Protein AF-A0A1W6MKA1-F1 (afdb_monomer_lite)

pLDDT: mean 82.85, std 9.64, range [44.09, 96.19]

Structure (mmCIF, N/CA/C/O backbone):
data_AF-A0A1W6MKA1-F1
#
_entry.id   AF-A0A1W6MKA1-F1
#
loop_
_atom_site.group_PDB
_atom_site.id
_atom_site.type_symbol
_atom_site.label_atom_id
_atom_site.label_alt_id
_atom_site.label_comp_id
_atom_site.label_asym_id
_atom_site.label_entity_id
_atom_site.label_seq_id
_atom_site.pdbx_PDB_ins_code
_atom_site.Cartn_x
_atom_site.Cartn_y
_atom_site.Cartn_z
_atom_site.occupancy
_atom_site.B_iso_or_equiv
_atom_site.auth_seq_id
_atom_site.auth_comp_id
_atom_site.auth_asym_id
_atom_site.auth_atom_id
_atom_site.pdbx_PDB_model_num
ATOM 1 N N . MET A 1 1 ? -14.990 1.113 -2.014 1.00 67.38 1 MET A N 1
ATOM 2 C CA . MET A 1 1 ? -15.169 1.303 -3.472 1.00 67.38 1 MET A CA 1
ATOM 3 C C . MET A 1 1 ? -13.985 1.997 -4.127 1.00 67.38 1 MET A C 1
ATOM 5 O O . MET A 1 1 ? -13.507 1.455 -5.107 1.00 67.38 1 MET A O 1
ATOM 9 N N . ALA A 1 2 ? -13.463 3.107 -3.582 1.00 72.88 2 ALA A N 1
ATOM 10 C CA . ALA A 1 2 ? -12.315 3.818 -4.167 1.00 72.88 2 ALA A CA 1
ATOM 11 C C . ALA A 1 2 ? -11.115 2.908 -4.504 1.00 72.88 2 ALA A C 1
ATOM 13 O O . ALA A 1 2 ? -10.649 2.939 -5.633 1.00 72.88 2 ALA A O 1
ATOM 14 N N . VAL A 1 3 ? -10.693 2.033 -3.577 1.00 74.88 3 VAL A N 1
ATOM 15 C CA . VAL A 1 3 ? -9.590 1.073 -3.801 1.00 74.88 3 VAL A CA 1
ATOM 16 C C . VAL A 1 3 ? -9.830 0.197 -5.040 1.00 74.88 3 VAL A C 1
ATOM 18 O O . VAL A 1 3 ? -8.970 0.105 -5.901 1.00 74.88 3 VAL A O 1
ATOM 21 N N . VAL A 1 4 ? -11.021 -0.395 -5.172 1.00 73.69 4 VAL A N 1
ATOM 22 C CA . VAL A 1 4 ? -11.364 -1.284 -6.300 1.00 73.69 4 VAL A CA 1
ATOM 23 C C . VAL A 1 4 ? -11.383 -0.524 -7.628 1.00 73.69 4 VAL A C 1
ATOM 25 O O . VAL A 1 4 ? -10.914 -1.040 -8.636 1.00 73.69 4 VAL A O 1
ATOM 28 N N . ILE A 1 5 ? -11.891 0.712 -7.628 1.00 78.62 5 ILE A N 1
ATOM 29 C CA . ILE A 1 5 ? -11.918 1.563 -8.826 1.00 78.62 5 ILE A CA 1
ATOM 30 C C . ILE A 1 5 ? -10.494 1.917 -9.260 1.00 78.62 5 ILE A C 1
ATOM 32 O O . ILE A 1 5 ? -10.175 1.789 -10.437 1.00 78.62 5 ILE A O 1
ATOM 36 N N . ILE A 1 6 ? -9.636 2.315 -8.316 1.00 80.06 6 ILE A N 1
ATOM 37 C CA . ILE A 1 6 ? -8.226 2.627 -8.584 1.00 80.06 6 ILE A CA 1
ATOM 38 C C . ILE A 1 6 ? -7.524 1.418 -9.207 1.00 80.06 6 ILE A C 1
ATOM 40 O O . ILE A 1 6 ? -6.838 1.581 -10.209 1.00 80.06 6 ILE A O 1
ATOM 44 N N . ASN A 1 7 ? -7.760 0.219 -8.669 1.00 75.25 7 ASN A N 1
ATOM 45 C CA . ASN A 1 7 ? -7.171 -1.020 -9.179 1.00 75.25 7 ASN A CA 1
ATOM 46 C C . ASN A 1 7 ? -7.649 -1.357 -10.604 1.00 75.25 7 ASN A C 1
ATOM 48 O O . ASN A 1 7 ? -6.852 -1.712 -11.467 1.00 75.25 7 ASN A O 1
ATOM 52 N N . CYS A 1 8 ? -8.948 -1.201 -10.875 1.00 77.25 8 CYS A N 1
ATOM 53 C CA . CYS A 1 8 ? -9.515 -1.430 -12.206 1.00 77.25 8 CYS A CA 1
ATOM 54 C C . CYS A 1 8 ? -8.925 -0.458 -13.241 1.00 77.25 8 CYS A C 1
ATOM 56 O O . CYS A 1 8 ? -8.530 -0.860 -14.337 1.00 77.25 8 CYS A O 1
ATOM 58 N N . ILE A 1 9 ? -8.803 0.821 -12.872 1.00 80.19 9 ILE A N 1
ATOM 59 C CA . ILE A 1 9 ? -8.181 1.839 -13.723 1.00 80.19 9 ILE A CA 1
ATOM 60 C C . ILE A 1 9 ? -6.708 1.502 -13.964 1.00 80.19 9 ILE A C 1
ATOM 62 O O . ILE A 1 9 ? -6.265 1.556 -15.108 1.00 80.19 9 ILE A O 1
ATOM 66 N N . SER A 1 10 ? -5.951 1.127 -12.929 1.00 76.75 10 SER A N 1
ATOM 67 C CA . SER A 1 10 ? -4.530 0.807 -13.085 1.00 76.75 10 SER A CA 1
ATOM 68 C C . SER A 1 10 ? -4.288 -0.420 -13.955 1.00 76.75 10 SER A C 1
ATOM 70 O O . SER A 1 10 ? -3.376 -0.393 -14.771 1.00 76.75 10 SER A O 1
ATOM 72 N N . GLU A 1 11 ? -5.104 -1.470 -13.830 1.00 73.44 11 GLU A N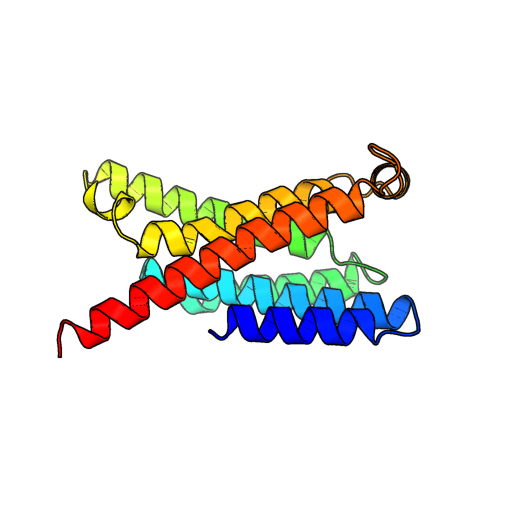 1
ATOM 73 C CA . GLU A 1 11 ? -4.986 -2.657 -14.687 1.00 73.44 11 GLU A CA 1
ATOM 74 C C . GLU A 1 11 ? -5.341 -2.333 -16.140 1.00 73.44 11 GLU A C 1
ATOM 76 O O . GLU A 1 11 ? -4.618 -2.726 -17.054 1.00 73.44 11 GLU A O 1
ATOM 81 N N . THR A 1 12 ? -6.400 -1.547 -16.356 1.00 78.69 12 THR A N 1
ATOM 82 C CA . THR A 1 12 ? -6.803 -1.122 -17.704 1.00 78.69 12 THR A CA 1
ATOM 83 C C . THR A 1 12 ? -5.717 -0.268 -18.361 1.00 78.69 12 THR A C 1
ATOM 85 O O . THR A 1 12 ? -5.369 -0.491 -19.517 1.00 78.69 12 THR A O 1
ATOM 88 N N . LEU A 1 13 ? -5.140 0.689 -17.627 1.00 77.06 13 LEU A N 1
ATOM 89 C CA . LEU A 1 13 ? -4.045 1.525 -18.124 1.00 77.06 13 LEU A CA 1
ATOM 90 C C . LEU A 1 13 ? -2.762 0.716 -18.349 1.00 77.06 13 LEU A C 1
ATOM 92 O O . LEU A 1 13 ? -2.090 0.924 -19.355 1.00 77.06 13 LEU A O 1
ATOM 96 N N . GLY A 1 14 ? -2.456 -0.234 -17.462 1.00 74.25 14 GLY A N 1
ATOM 97 C CA . GLY A 1 14 ? -1.324 -1.146 -17.616 1.00 74.25 14 GLY A CA 1
ATOM 98 C C . GLY A 1 14 ? -1.424 -1.980 -18.893 1.00 74.25 14 GLY A C 1
ATOM 99 O O . GLY A 1 14 ? -0.455 -2.063 -19.637 1.00 74.25 14 GLY A O 1
ATOM 100 N N . TYR A 1 15 ? -2.608 -2.514 -19.207 1.00 74.88 15 TYR A N 1
ATOM 101 C CA . TYR A 1 15 ? -2.835 -3.272 -20.442 1.00 74.88 15 TYR A CA 1
ATOM 102 C C . TYR A 1 15 ? -2.737 -2.409 -21.710 1.00 74.88 15 TYR A C 1
ATOM 104 O O . TYR A 1 15 ? -2.277 -2.872 -22.749 1.00 74.88 15 TYR A O 1
ATOM 112 N N . LEU A 1 16 ? -3.162 -1.144 -21.633 1.00 77.62 16 LEU A N 1
ATOM 113 C CA . LEU A 1 16 ? -3.108 -0.196 -22.753 1.00 77.62 16 LEU A CA 1
ATOM 114 C C . LEU A 1 16 ? -1.722 0.440 -22.955 1.00 77.62 16 LEU A C 1
ATOM 116 O O . LEU A 1 16 ? -1.533 1.204 -23.903 1.00 77.62 16 LEU A O 1
ATOM 120 N N . SER A 1 17 ? -0.761 0.156 -22.075 1.00 76.00 17 SER A N 1
ATOM 121 C CA . SER A 1 17 ? 0.597 0.692 -22.154 1.00 76.00 17 SER A CA 1
ATOM 122 C C . SER A 1 17 ? 1.364 0.006 -23.283 1.00 76.00 17 SER A C 1
ATOM 124 O O . SER A 1 17 ? 1.596 -1.197 -23.241 1.00 76.00 17 SER A O 1
ATOM 126 N N . ILE A 1 18 ? 1.757 0.774 -24.301 1.00 69.75 18 ILE A N 1
ATOM 127 C CA . ILE A 1 18 ? 2.445 0.250 -25.494 1.00 69.75 18 ILE A CA 1
ATOM 128 C C . ILE A 1 18 ? 3.958 0.109 -25.251 1.00 69.75 18 ILE A C 1
ATOM 130 O O . ILE A 1 18 ? 4.604 -0.715 -25.892 1.00 69.75 18 ILE A O 1
ATOM 134 N N . ASP A 1 19 ? 4.517 0.887 -24.317 1.00 80.38 19 ASP A N 1
ATOM 135 C CA . ASP A 1 19 ? 5.958 0.942 -24.049 1.00 80.38 19 ASP A CA 1
ATOM 136 C C . ASP A 1 19 ? 6.287 0.698 -22.567 1.00 80.38 19 ASP A C 1
ATOM 138 O O . ASP A 1 19 ? 5.520 1.084 -21.673 1.00 80.38 19 ASP A O 1
ATOM 142 N N . SER A 1 20 ? 7.444 0.093 -22.290 1.00 73.75 20 SER A N 1
ATOM 143 C CA . SER A 1 20 ? 7.862 -0.313 -20.942 1.00 73.75 20 SER A CA 1
ATOM 144 C C . SER A 1 20 ? 8.012 0.868 -19.983 1.00 73.75 20 SER A C 1
ATOM 146 O O . SER A 1 20 ? 7.662 0.761 -18.808 1.00 73.75 20 SER A O 1
ATOM 148 N N . ASP A 1 21 ? 8.455 2.022 -20.479 1.00 77.31 21 ASP A N 1
ATOM 149 C CA . ASP A 1 21 ? 8.608 3.222 -19.649 1.00 77.31 21 ASP A CA 1
ATOM 150 C C . ASP A 1 21 ? 7.256 3.780 -19.205 1.00 77.31 21 ASP A C 1
ATOM 152 O O . ASP A 1 21 ? 7.068 4.141 -18.039 1.00 77.31 21 ASP A O 1
ATOM 156 N N . SER A 1 22 ? 6.279 3.783 -20.116 1.00 79.88 22 SER A N 1
ATOM 157 C CA . SER A 1 22 ? 4.911 4.187 -19.791 1.00 79.88 22 SER A CA 1
ATOM 158 C C . SER A 1 22 ? 4.302 3.256 -18.740 1.00 79.88 22 SER A C 1
ATOM 160 O O . SER A 1 22 ? 3.746 3.728 -17.747 1.00 79.88 22 SER A O 1
ATOM 162 N N . MET A 1 23 ? 4.530 1.946 -18.878 1.00 79.06 23 MET A N 1
ATOM 163 C CA . MET A 1 23 ? 4.093 0.925 -17.927 1.00 79.06 23 MET A CA 1
ATOM 164 C C . MET A 1 23 ? 4.642 1.199 -16.515 1.00 79.06 23 MET A C 1
ATOM 166 O O . MET A 1 23 ? 3.872 1.229 -15.551 1.00 79.06 23 MET A O 1
ATOM 170 N N . PHE A 1 24 ? 5.944 1.474 -16.368 1.00 83.00 24 PHE A N 1
ATOM 171 C CA . PHE A 1 24 ? 6.540 1.766 -15.057 1.00 83.00 24 PHE A CA 1
ATOM 172 C C . PHE A 1 24 ? 5.962 3.019 -14.397 1.00 83.00 24 PHE A C 1
ATOM 174 O O . PHE A 1 24 ? 5.751 3.028 -13.182 1.00 83.00 24 PHE A O 1
ATOM 181 N N . ILE A 1 25 ? 5.666 4.067 -15.170 1.00 84.62 25 ILE A N 1
ATOM 182 C CA . ILE A 1 25 ? 5.034 5.283 -14.643 1.00 84.62 25 ILE A CA 1
ATOM 183 C C . ILE A 1 25 ? 3.654 4.958 -14.060 1.00 84.62 25 ILE A C 1
ATOM 185 O O . ILE A 1 25 ? 3.358 5.372 -12.935 1.00 84.62 25 ILE A O 1
ATOM 189 N N . TYR A 1 26 ? 2.832 4.183 -14.775 1.00 83.88 26 TYR A N 1
ATOM 190 C CA . TYR A 1 26 ? 1.499 3.808 -14.298 1.00 83.88 26 TYR A CA 1
ATOM 191 C C . TYR A 1 26 ? 1.551 2.951 -13.034 1.00 83.88 26 TYR A C 1
ATOM 193 O O . TYR A 1 26 ? 0.816 3.235 -12.088 1.00 83.88 26 TYR A O 1
ATOM 201 N N . TYR A 1 27 ? 2.440 1.955 -12.970 1.00 83.19 27 TYR A N 1
ATOM 202 C CA . TYR A 1 27 ? 2.587 1.126 -11.768 1.00 83.19 27 TYR A CA 1
ATOM 203 C C . TYR A 1 27 ? 3.087 1.917 -10.563 1.00 83.19 27 TYR A C 1
ATOM 205 O O . TYR A 1 27 ? 2.578 1.733 -9.459 1.00 83.19 27 TYR A O 1
ATOM 213 N N . ASN A 1 28 ? 4.040 2.827 -10.757 1.00 89.19 28 ASN A N 1
ATOM 214 C CA . ASN A 1 28 ? 4.537 3.674 -9.677 1.00 89.19 28 ASN A CA 1
ATOM 215 C C . ASN A 1 28 ? 3.444 4.614 -9.149 1.00 89.19 28 ASN A C 1
ATOM 217 O O . ASN A 1 28 ? 3.251 4.716 -7.936 1.00 89.19 28 ASN A O 1
ATOM 221 N N . LEU A 1 29 ? 2.669 5.240 -10.044 1.00 88.44 29 LEU A N 1
ATOM 222 C CA . LEU A 1 29 ? 1.534 6.079 -9.655 1.00 88.44 29 LEU A CA 1
ATOM 223 C C . LEU A 1 29 ? 0.449 5.261 -8.943 1.00 88.44 29 LEU A C 1
ATOM 225 O O . LEU A 1 29 ? -0.095 5.698 -7.927 1.00 88.44 29 LEU A O 1
ATOM 229 N N . TYR A 1 30 ? 0.161 4.062 -9.449 1.00 87.38 30 TYR A N 1
ATOM 230 C CA . TYR A 1 30 ? -0.743 3.119 -8.808 1.00 87.38 30 TYR A CA 1
ATOM 231 C C . TYR A 1 30 ? -0.278 2.783 -7.390 1.00 87.38 30 TYR A C 1
ATOM 233 O O . TYR A 1 30 ? -1.060 2.938 -6.454 1.00 87.38 30 TYR A O 1
ATOM 241 N N . PHE A 1 31 ? 0.987 2.393 -7.203 1.00 87.38 31 PHE A N 1
ATOM 242 C CA . PHE A 1 31 ? 1.522 2.086 -5.879 1.00 87.38 31 PHE A CA 1
ATOM 243 C C . PHE A 1 31 ? 1.455 3.284 -4.947 1.00 87.38 31 PHE A C 1
ATOM 245 O O . PHE A 1 31 ? 0.994 3.121 -3.820 1.00 87.38 31 PHE A O 1
ATOM 252 N N . LEU A 1 32 ? 1.812 4.481 -5.414 1.00 92.62 32 LEU A N 1
ATOM 253 C CA . LEU A 1 32 ? 1.694 5.699 -4.620 1.00 92.62 32 LEU A CA 1
ATOM 254 C C . LEU A 1 32 ? 0.266 5.888 -4.103 1.00 92.62 32 LEU A C 1
ATOM 256 O O . LEU A 1 32 ? 0.054 6.033 -2.897 1.00 92.62 32 LEU A O 1
ATOM 260 N N . ILE A 1 33 ? -0.720 5.874 -5.002 1.00 90.75 33 ILE A N 1
ATOM 261 C CA . ILE A 1 33 ? -2.120 6.120 -4.649 1.00 90.75 33 ILE A CA 1
ATOM 262 C C . ILE A 1 33 ? -2.645 4.998 -3.748 1.00 90.75 33 ILE A C 1
ATOM 264 O O . ILE A 1 33 ? -3.232 5.270 -2.698 1.00 90.75 33 ILE A O 1
ATOM 268 N N . HIS A 1 34 ? -2.420 3.744 -4.137 1.00 89.31 34 HIS A N 1
ATOM 269 C CA . HIS A 1 34 ? -2.924 2.567 -3.440 1.00 89.31 34 HIS A CA 1
ATOM 270 C C . HIS A 1 34 ? -2.351 2.467 -2.019 1.00 89.31 34 HIS A C 1
ATOM 272 O O . HIS A 1 34 ? -3.108 2.321 -1.058 1.00 89.31 34 HIS A O 1
ATOM 278 N N . GLN A 1 35 ? -1.034 2.624 -1.859 1.00 91.44 35 GLN A N 1
ATOM 279 C CA . GLN A 1 35 ? -0.366 2.550 -0.557 1.00 91.44 35 GLN A CA 1
ATOM 280 C C . GLN A 1 35 ? -0.737 3.726 0.351 1.00 91.44 35 GLN A C 1
ATOM 282 O O . GLN A 1 35 ? -1.043 3.529 1.529 1.00 91.44 35 GLN A O 1
ATOM 287 N N . THR A 1 36 ? -0.794 4.946 -0.195 1.00 93.25 36 THR A N 1
ATOM 288 C CA . THR A 1 36 ? -1.211 6.135 0.570 1.00 93.25 36 THR A CA 1
ATOM 289 C C . THR A 1 36 ? -2.639 5.977 1.086 1.00 93.25 36 THR A C 1
ATOM 291 O O . THR A 1 36 ? -2.920 6.272 2.250 1.00 93.25 36 THR A O 1
ATOM 294 N N . LEU A 1 37 ? -3.541 5.473 0.239 1.00 91.69 37 LEU A N 1
ATOM 295 C CA . LEU A 1 37 ? -4.933 5.239 0.603 1.00 91.69 37 LEU A CA 1
ATOM 296 C C . LEU A 1 37 ? -5.049 4.200 1.722 1.00 91.69 37 LEU A C 1
ATOM 298 O O . LEU A 1 37 ? -5.803 4.412 2.670 1.00 91.69 37 LEU A O 1
ATOM 302 N N . TRP A 1 38 ? -4.285 3.110 1.657 1.00 92.25 38 TRP A N 1
ATOM 303 C CA . TRP A 1 38 ? -4.301 2.098 2.709 1.00 92.25 38 TRP A CA 1
ATOM 304 C C . TRP A 1 38 ? -3.729 2.593 4.027 1.00 92.25 38 TRP A C 1
ATOM 306 O O . TRP A 1 38 ? -4.362 2.378 5.061 1.00 92.25 38 TRP A O 1
ATOM 316 N N . LEU A 1 39 ? -2.600 3.302 4.010 1.00 92.62 39 LEU A N 1
ATOM 317 C CA . LEU A 1 39 ? -2.052 3.929 5.215 1.00 92.62 39 LEU A CA 1
ATOM 318 C C . LEU A 1 39 ? -3.065 4.886 5.851 1.00 92.62 39 LEU A C 1
ATOM 320 O O . LEU A 1 39 ? -3.276 4.852 7.064 1.00 92.62 39 LEU A O 1
ATOM 324 N N . TYR A 1 40 ? -3.747 5.690 5.036 1.00 91.50 40 TYR A N 1
ATOM 325 C CA . TYR A 1 40 ? -4.803 6.578 5.511 1.00 91.50 40 TYR A CA 1
ATOM 326 C C . TYR A 1 40 ? -5.977 5.806 6.133 1.00 91.50 40 TYR A C 1
ATOM 328 O O . TYR A 1 40 ? -6.394 6.128 7.246 1.00 91.50 40 TYR A O 1
ATOM 336 N N . ILE A 1 41 ? -6.480 4.767 5.456 1.00 89.69 41 ILE A N 1
ATOM 337 C CA . ILE A 1 41 ? -7.575 3.914 5.947 1.00 89.69 41 ILE A CA 1
ATOM 338 C C . ILE A 1 41 ? -7.204 3.254 7.279 1.00 89.69 41 ILE A C 1
ATOM 340 O O . ILE A 1 41 ? -8.013 3.264 8.206 1.00 89.69 41 ILE A O 1
ATOM 344 N N . ALA A 1 42 ? -5.995 2.697 7.391 1.00 90.31 42 ALA A N 1
ATOM 345 C CA . ALA A 1 42 ? -5.534 2.049 8.615 1.00 90.31 42 ALA A CA 1
ATOM 346 C C . ALA A 1 42 ? -5.534 3.037 9.783 1.00 90.31 42 ALA A C 1
ATOM 348 O O . ALA A 1 42 ? -6.118 2.772 10.832 1.00 90.31 42 ALA A O 1
ATOM 349 N N . VAL A 1 43 ? -4.950 4.219 9.584 1.00 90.38 43 VAL A N 1
ATOM 350 C CA . VAL A 1 43 ? -4.892 5.235 10.635 1.00 90.38 43 VAL A CA 1
ATOM 351 C C . VAL A 1 43 ? -6.282 5.753 11.029 1.00 90.38 43 VAL A C 1
ATOM 353 O O . VAL A 1 43 ? -6.540 5.969 12.218 1.00 90.38 43 VAL A O 1
ATOM 356 N N . ASP A 1 44 ? -7.177 5.939 10.058 1.00 87.56 44 ASP A N 1
ATOM 357 C CA . ASP A 1 44 ? -8.547 6.402 10.294 1.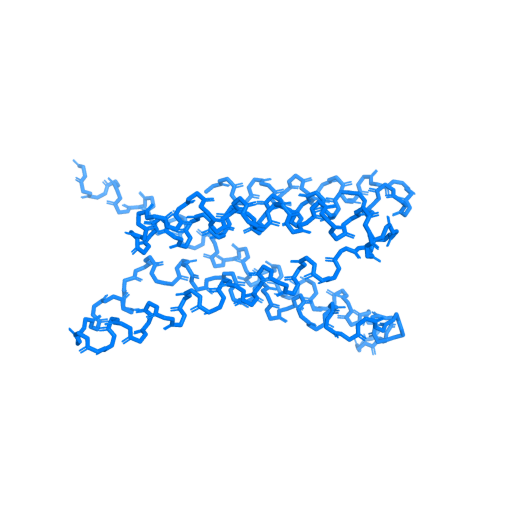00 87.56 44 ASP A CA 1
ATOM 358 C 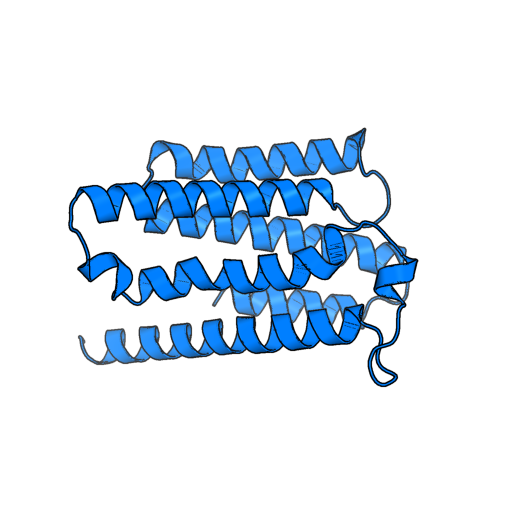C . ASP A 1 44 ? -9.356 5.382 11.109 1.00 87.56 44 ASP A C 1
ATOM 360 O O . ASP A 1 44 ? -9.931 5.729 12.143 1.00 87.56 44 ASP A O 1
ATOM 364 N N . ILE A 1 45 ? -9.307 4.101 10.725 1.00 85.94 45 ILE A N 1
ATOM 365 C CA . ILE A 1 45 ? -10.005 3.017 11.435 1.00 85.94 45 ILE A CA 1
ATOM 366 C C . ILE A 1 45 ? -9.453 2.840 12.854 1.00 85.94 45 ILE A C 1
ATOM 368 O O . ILE A 1 45 ? -10.216 2.616 13.797 1.00 85.94 45 ILE A O 1
ATOM 372 N N . PHE A 1 46 ? -8.145 3.010 13.040 1.00 86.44 46 PHE A N 1
ATOM 373 C CA . PHE A 1 46 ? -7.507 2.928 14.354 1.00 86.44 46 PHE A CA 1
ATOM 374 C C . PHE A 1 46 ? -7.627 4.204 15.189 1.00 86.44 46 PHE A C 1
ATOM 376 O O . PHE A 1 46 ? -7.193 4.225 16.341 1.00 86.44 46 PHE A O 1
ATOM 383 N N . LYS A 1 47 ? -8.259 5.254 14.648 1.00 86.56 47 LYS A N 1
ATOM 384 C CA . LYS A 1 47 ? -8.497 6.538 15.319 1.00 86.56 47 LYS A CA 1
ATOM 385 C C . LYS A 1 47 ? -7.211 7.209 15.834 1.00 86.56 47 LYS A C 1
ATOM 387 O O . LYS A 1 47 ? -7.258 7.951 16.820 1.00 86.56 47 LYS A O 1
ATOM 392 N N . LEU A 1 48 ? -6.065 7.011 15.171 1.00 83.94 48 LEU A N 1
ATOM 393 C CA . LEU A 1 48 ? -4.796 7.647 15.563 1.00 83.94 48 LEU A CA 1
ATOM 394 C C . LEU A 1 48 ? -4.763 9.100 15.051 1.00 83.94 48 LEU A C 1
ATOM 396 O O . LEU A 1 48 ? -4.174 9.401 14.013 1.00 83.94 48 LEU A O 1
ATOM 400 N N . LYS A 1 49 ? -5.429 10.011 15.778 1.00 79.75 49 LYS A N 1
ATOM 401 C CA . LYS A 1 49 ? -5.692 11.402 15.349 1.00 79.75 49 LYS A CA 1
ATOM 402 C C . LYS A 1 49 ? -4.469 12.137 14.794 1.00 79.75 49 LYS A C 1
ATOM 404 O O . LYS A 1 49 ? -4.562 12.722 13.721 1.00 79.75 49 LYS A O 1
ATOM 409 N N . TYR A 1 50 ? -3.341 12.103 15.505 1.00 81.88 50 TYR A N 1
ATOM 410 C CA . TYR A 1 50 ? -2.127 12.807 15.080 1.00 81.88 50 TYR A CA 1
ATOM 411 C C . TYR A 1 50 ? -1.493 12.148 13.852 1.00 81.88 50 TYR A C 1
ATOM 413 O O . TYR A 1 50 ? -1.070 12.828 12.927 1.00 81.88 50 TYR A O 1
ATOM 421 N N . CYS A 1 51 ? -1.509 10.822 13.772 1.00 88.81 51 CYS A N 1
ATOM 422 C CA . CYS A 1 51 ? -0.866 10.076 12.696 1.00 88.81 51 CYS A CA 1
ATOM 423 C C . CYS A 1 51 ? -1.614 10.144 11.354 1.00 88.81 51 CYS A C 1
ATOM 425 O O . CYS A 1 51 ? -1.039 9.776 10.331 1.00 88.81 51 CYS A O 1
ATOM 427 N N . ARG A 1 52 ? -2.875 10.607 11.340 1.00 87.94 52 ARG A N 1
ATOM 428 C CA . ARG A 1 52 ? -3.765 10.559 10.163 1.00 87.94 52 ARG A CA 1
ATOM 429 C C . ARG A 1 52 ? -3.220 11.297 8.954 1.00 87.94 52 ARG A C 1
ATOM 431 O O . ARG A 1 52 ? -3.424 10.852 7.831 1.00 87.94 52 ARG A O 1
ATOM 438 N N . VAL A 1 53 ? -2.542 12.412 9.194 1.00 88.94 53 VAL A N 1
ATOM 439 C CA . VAL A 1 53 ? -1.911 13.200 8.134 1.00 88.94 53 VAL A CA 1
ATOM 440 C C . VAL A 1 53 ? -0.428 12.866 8.044 1.00 88.94 53 VAL A C 1
ATOM 442 O O . VAL A 1 53 ? 0.073 12.664 6.945 1.00 88.94 53 VAL A O 1
ATOM 445 N N . PHE A 1 54 ? 0.266 12.738 9.181 1.00 92.94 54 PHE A N 1
ATOM 446 C CA . PHE A 1 54 ? 1.719 12.557 9.187 1.00 92.94 54 PHE A CA 1
ATOM 447 C C . PHE A 1 54 ? 2.186 11.247 8.549 1.00 92.94 54 PHE A C 1
ATOM 449 O O . PHE A 1 54 ? 3.170 11.279 7.821 1.00 92.94 54 PHE A O 1
ATOM 456 N N . ILE A 1 55 ? 1.505 10.115 8.773 1.00 93.38 55 ILE A N 1
ATOM 457 C CA . ILE A 1 55 ? 1.944 8.834 8.196 1.00 93.38 55 ILE A CA 1
ATOM 458 C C . ILE A 1 55 ? 1.765 8.828 6.667 1.00 93.38 55 ILE A C 1
ATOM 460 O O . ILE A 1 55 ? 2.757 8.605 5.972 1.00 93.38 55 ILE A O 1
ATOM 464 N N . PRO A 1 56 ? 0.572 9.128 6.106 1.00 93.50 56 PRO A N 1
ATOM 465 C CA . PRO A 1 56 ? 0.416 9.180 4.654 1.00 93.50 56 PRO A CA 1
ATOM 466 C C . PRO A 1 56 ? 1.282 10.266 4.004 1.00 93.50 56 PRO A C 1
ATOM 468 O O . PRO A 1 56 ? 1.918 10.004 2.989 1.00 93.50 56 PRO A O 1
ATOM 471 N N . ALA A 1 57 ? 1.369 11.463 4.596 1.00 93.56 57 ALA A N 1
ATOM 472 C CA . ALA A 1 57 ? 2.199 12.539 4.050 1.00 93.56 57 ALA A CA 1
ATOM 473 C C . ALA A 1 57 ? 3.697 12.201 4.102 1.00 93.56 57 ALA A C 1
ATOM 475 O O . ALA A 1 57 ? 4.418 12.479 3.148 1.00 93.56 57 ALA A O 1
ATOM 476 N N . GLY A 1 58 ? 4.158 11.565 5.183 1.00 95.12 58 GLY A N 1
ATOM 477 C CA . GLY A 1 58 ? 5.531 11.084 5.314 1.00 95.12 58 GLY A CA 1
ATOM 478 C C . GLY A 1 58 ? 5.873 10.032 4.262 1.00 95.12 58 GLY A C 1
ATOM 479 O O . GLY A 1 58 ? 6.946 10.096 3.668 1.00 95.12 58 GLY A O 1
ATOM 480 N N . TYR A 1 59 ? 4.941 9.123 3.962 1.00 95.44 59 TYR A N 1
ATOM 481 C CA . TYR A 1 59 ? 5.109 8.168 2.868 1.00 95.44 59 TYR A CA 1
ATOM 482 C C . TYR A 1 59 ? 5.198 8.859 1.502 1.00 95.44 59 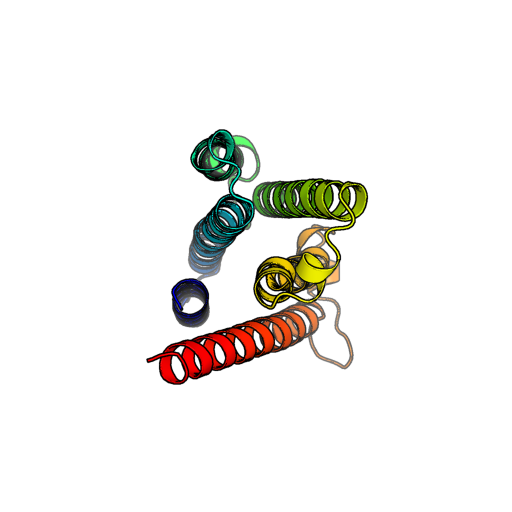TYR A C 1
ATOM 484 O O . TYR A 1 59 ? 6.113 8.565 0.739 1.00 95.44 59 TYR A O 1
ATOM 492 N N . VAL A 1 60 ? 4.307 9.809 1.201 1.00 96.19 60 VAL A N 1
ATOM 493 C CA . VAL A 1 60 ? 4.356 10.563 -0.066 1.00 96.19 60 VAL A CA 1
ATOM 494 C C . VAL A 1 60 ? 5.675 11.336 -0.195 1.00 96.19 60 VAL A C 1
ATOM 496 O O . VAL A 1 60 ? 6.285 11.335 -1.261 1.00 96.19 60 VAL A O 1
ATOM 499 N N . ALA A 1 61 ? 6.154 11.954 0.887 1.00 96.12 61 ALA A N 1
ATOM 500 C CA . ALA A 1 61 ? 7.449 12.631 0.900 1.00 96.12 61 ALA A CA 1
ATOM 501 C C . ALA A 1 61 ? 8.606 11.652 0.646 1.00 96.12 61 ALA A C 1
ATOM 503 O O . ALA A 1 61 ? 9.470 11.933 -0.183 1.00 96.12 61 ALA A O 1
ATOM 504 N N . PHE A 1 62 ? 8.598 10.490 1.307 1.00 96.12 62 PHE A N 1
ATOM 505 C CA . PHE A 1 62 ? 9.583 9.435 1.070 1.00 96.12 62 PHE A CA 1
ATOM 506 C C . PHE A 1 62 ? 9.553 8.948 -0.380 1.00 96.12 62 PHE A C 1
ATOM 508 O O . PHE A 1 62 ? 10.604 8.836 -0.992 1.00 96.12 62 PHE A O 1
ATOM 515 N N . TYR A 1 63 ? 8.367 8.740 -0.954 1.00 95.44 63 TYR A N 1
ATOM 516 C CA . TYR A 1 63 ? 8.203 8.338 -2.350 1.00 95.44 63 TYR A CA 1
ATOM 517 C C . TYR A 1 63 ? 8.824 9.348 -3.323 1.00 95.44 63 TYR A C 1
ATOM 519 O O . TYR A 1 63 ? 9.506 8.968 -4.271 1.00 95.44 63 TYR A O 1
ATOM 527 N N . ILE A 1 64 ? 8.610 10.648 -3.091 1.00 95.38 64 ILE A N 1
ATOM 528 C CA . ILE A 1 64 ? 9.196 11.703 -3.928 1.00 95.38 64 ILE A CA 1
ATOM 529 C C . ILE A 1 64 ? 10.725 11.681 -3.816 1.00 95.38 64 ILE A C 1
ATOM 531 O O . ILE A 1 64 ? 11.413 11.767 -4.829 1.00 95.38 64 ILE A O 1
ATOM 535 N N . ILE A 1 65 ? 11.256 11.535 -2.599 1.00 95.69 65 ILE A N 1
ATOM 536 C CA . ILE A 1 65 ? 12.700 11.423 -2.350 1.00 95.69 65 ILE A CA 1
ATOM 537 C C . ILE A 1 65 ? 13.278 10.196 -3.063 1.00 95.69 65 ILE A C 1
ATOM 539 O O . ILE A 1 65 ? 14.279 10.316 -3.764 1.00 95.69 65 ILE A O 1
ATOM 543 N N . ASP A 1 66 ? 12.631 9.042 -2.923 1.00 94.62 66 ASP A N 1
ATOM 544 C CA . ASP A 1 66 ? 13.034 7.775 -3.533 1.00 94.62 66 ASP A CA 1
ATOM 545 C C . ASP A 1 66 ? 13.081 7.898 -5.061 1.00 94.62 66 ASP A C 1
ATOM 547 O O . ASP A 1 66 ? 14.113 7.625 -5.672 1.00 94.62 66 ASP A O 1
ATOM 551 N N . LYS A 1 67 ? 12.024 8.449 -5.673 1.00 92.75 67 LYS A N 1
ATOM 552 C CA . LYS A 1 67 ? 11.948 8.653 -7.127 1.00 92.75 67 LYS A CA 1
ATOM 553 C C . LYS A 1 67 ? 12.973 9.649 -7.667 1.00 92.75 67 LYS A C 1
ATOM 555 O O . LYS A 1 67 ? 13.395 9.513 -8.811 1.00 92.75 67 LYS A O 1
ATOM 560 N N . LEU A 1 68 ? 13.343 10.668 -6.894 1.00 93.56 68 LEU A N 1
ATOM 561 C CA . LEU A 1 68 ? 14.285 11.693 -7.351 1.00 93.56 68 LEU A CA 1
ATOM 562 C C . LEU A 1 68 ? 15.750 11.327 -7.094 1.00 93.56 68 LEU A C 1
ATOM 564 O O . LEU A 1 68 ? 16.608 11.779 -7.848 1.00 93.56 68 LEU A O 1
ATOM 568 N N . LEU A 1 69 ? 16.047 10.561 -6.038 1.00 93.69 69 LEU A N 1
ATOM 569 C CA . LEU A 1 69 ? 17.419 10.390 -5.543 1.00 93.69 69 LEU A CA 1
ATOM 570 C C . LEU A 1 69 ? 17.922 8.943 -5.505 1.00 93.69 69 LEU A C 1
ATOM 572 O O . LEU A 1 69 ? 19.136 8.752 -5.526 1.00 93.69 69 LEU A O 1
ATOM 576 N N . ILE A 1 70 ? 17.044 7.940 -5.405 1.00 91.69 70 ILE A N 1
ATOM 577 C CA . ILE A 1 70 ? 17.449 6.548 -5.143 1.00 91.69 70 ILE A CA 1
ATOM 578 C C . ILE A 1 70 ? 17.074 5.640 -6.319 1.00 91.69 70 ILE A C 1
ATOM 580 O O . ILE A 1 70 ? 17.943 5.008 -6.914 1.00 91.69 70 ILE A O 1
ATOM 584 N N . GLU A 1 71 ? 15.790 5.584 -6.666 1.00 88.44 71 GLU A N 1
ATOM 585 C CA . GLU A 1 71 ? 15.226 4.732 -7.715 1.00 88.44 71 GLU A CA 1
ATOM 586 C C . GLU A 1 71 ? 14.644 5.602 -8.837 1.00 88.44 71 GLU A C 1
ATOM 588 O O . GLU A 1 71 ? 13.434 5.708 -9.053 1.00 88.44 71 GLU A O 1
ATOM 593 N N . THR A 1 72 ? 15.545 6.274 -9.558 1.00 86.06 72 THR A N 1
ATOM 594 C CA . THR A 1 72 ? 15.190 7.231 -10.616 1.00 86.06 72 THR A CA 1
ATOM 595 C C . THR A 1 72 ? 14.500 6.572 -11.807 1.00 86.06 72 THR A C 1
ATOM 597 O O . THR A 1 72 ? 13.582 7.157 -12.389 1.00 86.06 72 THR A O 1
ATOM 600 N N . GLU A 1 73 ? 14.860 5.332 -12.133 1.00 82.00 73 GLU A N 1
ATOM 601 C CA . GLU A 1 73 ? 14.344 4.577 -13.277 1.00 82.00 73 GLU A CA 1
ATOM 602 C C . GLU A 1 73 ? 13.670 3.272 -12.837 1.00 82.00 73 GLU A C 1
ATOM 604 O O . GLU A 1 73 ? 14.058 2.648 -11.850 1.00 82.00 73 GLU A O 1
ATOM 609 N N . GLY A 1 74 ? 12.643 2.853 -13.581 1.00 84.62 74 GLY A N 1
ATOM 610 C CA . GLY A 1 74 ? 11.887 1.637 -13.284 1.00 84.62 74 GLY A CA 1
ATOM 611 C C . GLY A 1 74 ? 10.935 1.761 -12.089 1.00 84.62 74 GLY A C 1
ATOM 612 O O . GLY A 1 74 ? 10.388 2.832 -11.806 1.00 84.62 74 GLY A O 1
ATOM 613 N N . LEU A 1 75 ? 10.678 0.625 -11.436 1.00 84.06 75 LEU A N 1
ATOM 614 C CA . LEU A 1 75 ? 9.751 0.495 -10.307 1.00 84.06 75 LEU A CA 1
ATOM 615 C C . LEU A 1 75 ? 10.398 0.946 -8.991 1.00 84.06 75 LEU A C 1
ATOM 617 O O . LEU A 1 75 ? 11.577 0.699 -8.764 1.00 84.06 75 LEU A O 1
ATOM 621 N N . LEU A 1 76 ? 9.599 1.555 -8.116 1.00 89.75 76 LEU A N 1
ATOM 622 C CA . LEU A 1 76 ? 10.029 2.060 -6.808 1.00 89.75 76 LEU A CA 1
ATOM 623 C C . LEU A 1 76 ? 9.889 0.988 -5.714 1.00 89.75 76 LEU A C 1
ATOM 625 O O . LEU A 1 76 ? 8.907 0.945 -4.961 1.00 89.75 76 LEU A O 1
ATOM 629 N N . TYR A 1 77 ? 10.867 0.084 -5.654 1.00 88.00 77 TYR A N 1
ATOM 630 C CA . TYR A 1 77 ? 10.926 -1.024 -4.704 1.00 88.00 77 TYR A CA 1
ATOM 631 C C . TYR A 1 77 ? 11.032 -0.536 -3.253 1.00 88.00 77 TYR A C 1
ATOM 633 O O . TYR A 1 77 ? 10.328 -1.058 -2.385 1.00 88.00 77 TYR A O 1
ATOM 641 N N . PHE A 1 78 ? 11.872 0.460 -2.959 1.00 89.94 78 PHE A N 1
ATOM 642 C CA . PHE A 1 78 ? 12.061 0.946 -1.590 1.00 89.94 78 PHE A CA 1
ATOM 643 C C . PHE A 1 78 ? 10.819 1.659 -1.069 1.00 89.94 78 PHE A C 1
ATOM 645 O O . PHE A 1 78 ? 10.414 1.424 0.072 1.00 89.94 78 PHE A O 1
ATOM 652 N N . SER A 1 79 ? 10.152 2.454 -1.905 1.00 92.50 79 SER A N 1
ATOM 653 C CA . SER A 1 79 ? 8.834 3.019 -1.595 1.00 92.50 79 SER A CA 1
ATOM 654 C C . SER A 1 79 ? 7.801 1.942 -1.264 1.00 92.50 79 SER A C 1
ATOM 656 O O . SER A 1 79 ? 7.060 2.062 -0.279 1.00 92.50 79 SER A O 1
ATOM 658 N N . PHE A 1 80 ? 7.750 0.861 -2.045 1.00 90.19 80 PHE A N 1
ATOM 659 C CA . PHE A 1 80 ? 6.852 -0.259 -1.765 1.00 90.19 80 PHE A CA 1
ATOM 660 C C . PHE A 1 80 ? 7.182 -0.947 -0.427 1.00 90.19 80 PHE A C 1
ATOM 662 O O . PHE A 1 80 ? 6.287 -1.170 0.392 1.00 90.19 80 PHE A O 1
ATOM 669 N N . ILE A 1 81 ? 8.459 -1.244 -0.168 1.00 90.19 81 ILE A N 1
ATOM 670 C CA . ILE A 1 81 ? 8.904 -1.896 1.074 1.00 90.19 81 ILE A CA 1
ATOM 671 C C . ILE A 1 81 ? 8.605 -1.004 2.286 1.00 90.19 81 ILE A C 1
ATOM 673 O O . ILE A 1 81 ? 8.029 -1.467 3.270 1.00 90.19 81 ILE A O 1
ATOM 677 N N . SER A 1 82 ? 8.944 0.283 2.201 1.00 92.25 82 SER A N 1
ATOM 678 C CA . SER A 1 82 ? 8.755 1.265 3.273 1.00 92.25 82 SER A CA 1
ATOM 679 C C . SER A 1 82 ? 7.282 1.416 3.667 1.00 92.25 82 SER A C 1
ATOM 681 O O . SER A 1 82 ? 6.944 1.336 4.853 1.00 92.25 82 SER A O 1
ATOM 683 N N . SER A 1 83 ? 6.379 1.555 2.689 1.00 92.25 83 SER A N 1
ATOM 684 C CA . SER A 1 83 ? 4.932 1.622 2.959 1.00 92.25 83 SER A CA 1
ATOM 685 C C . SER A 1 83 ? 4.390 0.335 3.569 1.00 92.25 83 SER A C 1
ATOM 687 O O . SER A 1 83 ? 3.678 0.396 4.573 1.00 92.25 83 SER A O 1
ATOM 689 N N . SER A 1 84 ? 4.762 -0.820 3.013 1.00 92.25 84 SER A N 1
ATOM 690 C CA . SER A 1 84 ? 4.301 -2.127 3.492 1.00 92.25 84 SER A CA 1
ATOM 691 C C . SER A 1 84 ? 4.745 -2.378 4.936 1.00 92.25 84 SER A C 1
ATOM 693 O O . SER A 1 84 ? 3.931 -2.750 5.781 1.00 92.25 84 SER A O 1
ATOM 695 N N . LEU A 1 85 ? 6.012 -2.094 5.261 1.00 92.50 85 LEU A N 1
ATOM 696 C 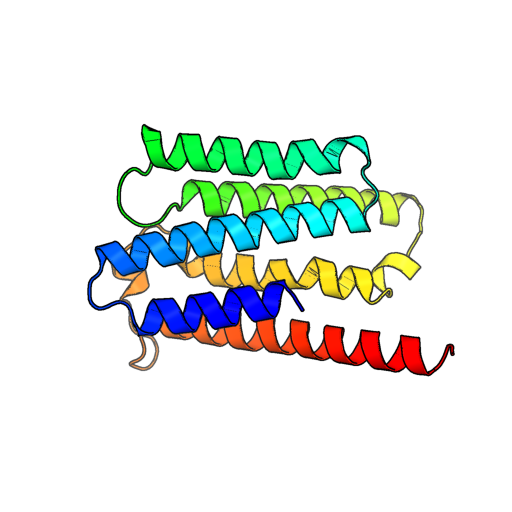CA . LEU A 1 85 ? 6.529 -2.195 6.628 1.00 92.50 85 LEU A CA 1
ATOM 697 C C . LEU A 1 85 ? 5.834 -1.218 7.573 1.00 92.50 85 LEU A C 1
ATOM 699 O O . LEU A 1 85 ? 5.418 -1.614 8.660 1.00 92.50 85 LEU A O 1
ATOM 703 N N . THR A 1 86 ? 5.658 0.037 7.156 1.00 93.38 86 THR A N 1
ATOM 704 C CA . THR A 1 86 ? 4.956 1.047 7.959 1.00 93.38 86 THR A CA 1
ATOM 705 C C . THR A 1 86 ? 3.538 0.589 8.287 1.00 93.38 86 THR A C 1
ATOM 707 O O . THR A 1 86 ? 3.117 0.655 9.441 1.00 93.38 86 THR A O 1
ATOM 710 N N . TYR A 1 87 ? 2.815 0.062 7.298 1.00 94.06 87 TYR A N 1
ATOM 711 C CA . TYR A 1 87 ? 1.471 -0.468 7.488 1.00 94.06 87 TYR A CA 1
ATOM 712 C C . TYR A 1 87 ? 1.446 -1.631 8.483 1.00 94.06 87 TYR A C 1
ATOM 714 O O . TYR A 1 87 ? 0.645 -1.627 9.418 1.00 94.06 87 TYR A O 1
ATOM 722 N N . ILE A 1 88 ? 2.341 -2.609 8.308 1.00 93.31 88 ILE A N 1
ATOM 723 C CA . ILE A 1 88 ? 2.446 -3.781 9.187 1.00 93.31 88 ILE A CA 1
ATOM 724 C C . ILE A 1 88 ? 2.750 -3.347 10.623 1.00 93.31 88 ILE A C 1
ATOM 726 O O . ILE A 1 88 ? 2.092 -3.812 11.551 1.00 93.31 88 ILE A O 1
ATOM 730 N N . VAL A 1 89 ? 3.693 -2.423 10.822 1.00 93.12 89 VAL A N 1
ATOM 731 C CA . VAL A 1 89 ? 4.042 -1.902 12.152 1.00 93.12 89 VAL A CA 1
ATOM 732 C C . VAL A 1 89 ? 2.844 -1.210 12.802 1.00 93.12 89 VAL A C 1
ATOM 734 O O . VAL A 1 89 ? 2.533 -1.492 13.959 1.00 93.12 89 VAL A O 1
ATOM 737 N N . VAL A 1 90 ? 2.131 -0.352 12.066 1.00 91.88 90 VAL A N 1
ATOM 738 C CA . VAL A 1 90 ? 0.922 0.321 12.570 1.00 91.88 90 VAL A CA 1
ATOM 739 C C . VAL A 1 90 ? -0.143 -0.700 12.975 1.00 91.88 90 VAL A C 1
ATOM 741 O O . VAL A 1 90 ? -0.699 -0.599 14.070 1.00 91.88 90 VAL A O 1
ATOM 744 N N . LEU A 1 91 ? -0.398 -1.703 12.132 1.00 92.75 91 LEU A N 1
ATOM 745 C CA . LEU A 1 91 ? -1.358 -2.764 12.421 1.00 92.75 91 LEU A CA 1
ATOM 746 C C . LEU A 1 91 ? -0.961 -3.556 13.674 1.00 92.75 91 LEU A C 1
ATOM 748 O O . LEU A 1 91 ? -1.790 -3.747 14.560 1.00 92.75 91 LEU A O 1
ATOM 752 N N . LEU A 1 92 ? 0.305 -3.967 13.785 1.00 93.19 92 LEU A N 1
ATOM 753 C CA . LEU A 1 92 ? 0.808 -4.725 14.931 1.00 93.19 92 LEU A CA 1
ATOM 754 C C . LEU A 1 92 ? 0.680 -3.941 16.237 1.00 93.19 92 LEU A C 1
ATOM 756 O O . LEU A 1 92 ? 0.180 -4.488 17.219 1.00 93.19 92 LEU A O 1
ATOM 760 N N . ILE A 1 93 ? 1.074 -2.664 16.254 1.00 92.12 93 ILE A N 1
ATOM 761 C CA . ILE A 1 93 ? 0.940 -1.801 17.439 1.00 92.12 93 ILE A CA 1
ATOM 762 C C . ILE A 1 93 ? -0.515 -1.773 17.916 1.00 92.12 93 ILE A C 1
ATOM 764 O O . ILE A 1 93 ? -0.784 -1.882 19.115 1.00 92.12 93 ILE A O 1
ATOM 768 N N . VAL A 1 94 ? -1.464 -1.668 16.986 1.00 90.69 94 VAL A N 1
ATOM 769 C CA . VAL A 1 94 ? -2.889 -1.646 17.319 1.00 90.69 94 VAL A CA 1
ATOM 770 C C . VAL A 1 94 ? -3.373 -3.005 17.807 1.00 90.69 94 VAL A C 1
ATOM 772 O O . VAL A 1 94 ? -4.050 -3.054 18.833 1.00 90.69 94 VAL A O 1
ATOM 775 N N . CYS A 1 95 ? -2.990 -4.101 17.150 1.00 91.81 95 CYS A N 1
ATOM 776 C CA . CYS A 1 95 ? -3.311 -5.455 17.601 1.00 91.81 95 CYS A CA 1
ATOM 777 C C . CYS A 1 95 ? -2.818 -5.698 19.030 1.00 91.81 95 CYS A C 1
ATOM 779 O O . CYS A 1 95 ? -3.602 -6.108 19.883 1.00 91.81 95 CYS A O 1
ATOM 781 N N . PHE A 1 96 ? -1.557 -5.374 19.328 1.00 94.12 96 PHE A N 1
ATOM 782 C CA . PHE A 1 96 ? -1.004 -5.517 20.675 1.00 94.12 96 PHE A CA 1
ATOM 783 C C . PHE A 1 96 ? -1.705 -4.611 21.688 1.00 94.12 96 PHE A C 1
ATOM 785 O O . PHE A 1 96 ? -1.985 -5.044 22.804 1.00 94.12 96 PHE A O 1
ATOM 792 N N . SER A 1 97 ? -2.045 -3.375 21.310 1.00 91.44 97 SER A N 1
ATOM 793 C CA . SER A 1 97 ? -2.808 -2.469 22.173 1.00 91.44 97 SER A CA 1
ATOM 794 C C . SER A 1 97 ? -4.206 -3.012 22.487 1.00 91.44 97 SER A C 1
ATOM 796 O O . SER A 1 97 ? -4.649 -2.944 23.632 1.00 91.44 97 SER A O 1
ATOM 798 N N . LYS A 1 98 ? -4.906 -3.582 21.501 1.00 91.50 98 LYS A N 1
ATOM 799 C CA . LYS A 1 98 ? -6.236 -4.181 21.690 1.00 91.50 98 LYS A CA 1
ATOM 800 C C . LYS A 1 98 ? -6.179 -5.457 22.516 1.00 91.50 98 LYS A C 1
ATOM 802 O O . LYS A 1 98 ? -6.993 -5.606 23.421 1.00 91.50 98 LYS A O 1
ATOM 807 N N . LEU A 1 99 ? -5.181 -6.304 22.272 1.00 92.31 99 LEU A N 1
ATOM 808 C CA . LEU A 1 99 ? -4.957 -7.527 23.036 1.00 92.31 99 LEU A CA 1
ATOM 809 C C . LEU A 1 99 ? -4.633 -7.223 24.505 1.00 92.31 99 LEU A C 1
ATOM 811 O O . LEU A 1 99 ? -5.199 -7.842 25.396 1.00 92.31 99 LEU A O 1
ATOM 815 N N . LYS A 1 100 ? -3.796 -6.208 24.765 1.00 94.00 100 LYS A N 1
ATOM 816 C CA . LYS A 1 100 ? -3.476 -5.749 26.127 1.00 94.00 100 LYS A CA 1
ATOM 817 C C . LYS A 1 100 ? -4.707 -5.256 26.898 1.00 94.00 100 LYS A C 1
ATOM 819 O O . LYS A 1 100 ? -4.725 -5.341 28.118 1.00 94.00 100 LYS A O 1
ATOM 824 N N . ASN A 1 101 ? -5.704 -4.726 26.194 1.00 93.25 101 ASN A N 1
ATOM 825 C CA . ASN A 1 101 ? -6.955 -4.245 26.779 1.00 93.25 101 ASN A CA 1
ATOM 826 C C . ASN A 1 101 ? -8.075 -5.303 26.749 1.00 93.25 101 ASN A C 1
ATOM 828 O O . ASN A 1 101 ? -9.232 -4.936 26.927 1.00 93.25 101 ASN A O 1
ATOM 832 N N . GLU A 1 102 ? -7.755 -6.570 26.451 1.00 91.50 102 GLU A N 1
ATOM 833 C CA . GLU A 1 102 ? -8.709 -7.691 26.345 1.00 91.50 102 GLU A CA 1
ATOM 834 C C . GLU A 1 102 ? -9.885 -7.439 25.383 1.00 91.50 102 GLU A C 1
ATOM 836 O O . GLU A 1 102 ? -10.938 -8.065 25.465 1.00 91.50 102 GLU A O 1
ATOM 841 N N . ALA A 1 103 ? -9.708 -6.537 24.416 1.00 89.69 103 ALA A N 1
ATOM 842 C CA . ALA A 1 103 ? -10.748 -6.158 23.467 1.00 89.69 103 ALA A CA 1
ATOM 843 C C . ALA A 1 103 ? -10.838 -7.172 22.313 1.00 89.69 103 ALA A C 1
ATOM 845 O O . ALA A 1 103 ? -10.565 -6.825 21.161 1.00 89.69 103 ALA A O 1
ATOM 846 N N . LEU A 1 104 ? -11.179 -8.429 22.620 1.00 89.19 104 LEU A N 1
ATOM 847 C CA . LEU A 1 104 ? -11.215 -9.530 21.648 1.00 89.19 104 LEU A CA 1
ATOM 848 C C . LEU A 1 104 ? -12.246 -9.308 20.532 1.00 89.19 104 LEU A C 1
ATOM 850 O O . LEU A 1 104 ? -11.965 -9.625 19.376 1.00 89.19 104 LEU A O 1
ATOM 854 N N . ASP A 1 105 ? -13.352 -8.628 20.842 1.00 88.19 105 ASP A N 1
ATOM 855 C CA . ASP A 1 105 ? -14.396 -8.234 19.886 1.00 88.19 105 ASP A CA 1
ATOM 856 C C . ASP A 1 105 ? -13.842 -7.461 18.677 1.00 88.19 105 ASP A C 1
ATOM 858 O O . ASP A 1 105 ? -14.413 -7.488 17.588 1.00 88.19 105 ASP A O 1
ATOM 862 N N . PHE A 1 106 ? -12.707 -6.767 18.841 1.00 86.12 106 PHE A N 1
ATOM 863 C CA . PHE A 1 106 ? -12.039 -6.073 17.742 1.00 86.12 106 PHE A CA 1
ATOM 864 C C . PHE A 1 106 ? -11.596 -7.034 16.632 1.00 86.12 106 PHE A C 1
ATOM 866 O O . PHE A 1 106 ? -11.728 -6.691 15.458 1.00 86.12 106 PHE A O 1
ATOM 873 N N . PHE A 1 107 ? -11.095 -8.221 16.985 1.00 85.62 107 PHE A N 1
ATOM 874 C CA . PHE A 1 107 ? -10.585 -9.204 16.024 1.00 85.62 107 PHE A CA 1
ATOM 875 C C . PHE A 1 107 ? -11.710 -9.938 15.291 1.00 85.62 107 PHE A C 1
ATOM 877 O O . PHE A 1 107 ? -11.538 -10.342 14.143 1.00 85.62 107 PHE A O 1
ATOM 884 N N . GLU A 1 108 ? -12.880 -10.050 15.917 1.00 81.75 108 GLU A N 1
ATOM 885 C CA . GLU A 1 108 ? -14.091 -10.589 15.288 1.00 81.75 108 GLU A CA 1
ATOM 886 C C . GLU A 1 108 ? -14.805 -9.541 14.419 1.00 81.75 108 GLU A C 1
ATOM 888 O O . GLU A 1 108 ? -15.655 -9.856 13.579 1.00 81.75 108 GLU A O 1
ATOM 893 N N . HIS A 1 109 ? -14.440 -8.266 14.578 1.00 81.06 109 HIS A N 1
ATOM 894 C CA . HIS A 1 109 ? -15.059 -7.180 13.847 1.00 81.06 109 HIS A CA 1
ATOM 895 C C . HIS A 1 109 ? -14.645 -7.188 12.369 1.00 81.06 109 HIS A C 1
ATOM 897 O O . HIS A 1 109 ? -13.470 -7.209 12.007 1.00 81.06 109 HIS A O 1
ATOM 903 N N . ARG A 1 110 ? -15.622 -7.030 11.470 1.00 79.81 110 ARG A N 1
ATOM 904 C CA . ARG A 1 110 ? -15.396 -7.007 10.008 1.00 79.81 110 ARG A CA 1
ATOM 905 C C . ARG A 1 110 ? -14.414 -5.921 9.556 1.00 79.81 110 ARG A C 1
ATOM 907 O O . ARG A 1 110 ? -13.760 -6.065 8.528 1.00 79.81 110 ARG A O 1
ATOM 914 N N . GLN A 1 111 ? -14.312 -4.833 10.321 1.00 81.12 111 GLN A N 1
ATOM 915 C CA . GLN A 1 111 ? -13.332 -3.771 10.072 1.00 81.12 111 GLN A CA 1
ATOM 916 C C . GLN A 1 111 ? -11.894 -4.276 10.214 1.00 81.12 111 GLN A C 1
ATOM 918 O O . GLN A 1 111 ? -11.051 -3.888 9.413 1.00 81.12 111 GLN A O 1
ATOM 923 N N . PHE A 1 112 ? -11.615 -5.164 11.172 1.00 85.44 112 PHE A N 1
ATOM 924 C CA . PHE A 1 112 ? -10.291 -5.760 11.323 1.00 85.44 112 PHE A CA 1
ATOM 925 C C . PHE A 1 112 ? -9.938 -6.636 10.118 1.00 85.44 112 PHE A C 1
ATOM 927 O O . PHE A 1 112 ? -8.857 -6.489 9.550 1.00 85.44 112 PHE A O 1
ATOM 934 N N . ALA A 1 113 ? -10.879 -7.462 9.652 1.00 82.00 113 ALA A N 1
ATOM 935 C CA . ALA A 1 113 ? -10.695 -8.261 8.441 1.00 82.00 113 ALA A CA 1
ATOM 936 C C . ALA A 1 113 ? -10.435 -7.382 7.197 1.00 82.00 113 ALA A C 1
ATOM 938 O O . ALA A 1 113 ? -9.538 -7.671 6.408 1.00 82.00 113 ALA A O 1
ATOM 939 N N . PHE A 1 114 ? -11.154 -6.261 7.060 1.00 84.56 114 PHE A N 1
ATOM 940 C CA . PHE A 1 114 ? -10.947 -5.301 5.970 1.00 84.56 114 PHE A CA 1
ATOM 941 C C . PHE A 1 114 ? -9.561 -4.637 6.010 1.00 84.56 114 PHE A C 1
ATOM 943 O O . PHE A 1 114 ? -8.902 -4.541 4.979 1.00 84.56 114 PHE A O 1
ATOM 950 N N . VAL A 1 115 ? -9.096 -4.213 7.189 1.00 87.69 115 VAL A N 1
ATOM 951 C CA . VAL A 1 115 ? -7.757 -3.614 7.373 1.00 87.69 115 VAL A CA 1
ATOM 952 C C . VAL A 1 115 ? -6.646 -4.672 7.339 1.00 87.69 115 VAL A C 1
ATOM 954 O O . VAL A 1 115 ? -5.482 -4.357 7.157 1.00 87.69 115 VAL A O 1
ATOM 957 N N . SER A 1 116 ? -6.980 -5.955 7.434 1.00 87.94 116 SER A N 1
ATOM 958 C CA . SER A 1 116 ? -6.010 -7.035 7.229 1.00 87.94 116 SER A CA 1
ATOM 959 C C . SER A 1 116 ? -5.859 -7.418 5.754 1.00 87.94 116 SER A C 1
ATOM 961 O O . SER A 1 116 ? -4.848 -8.005 5.380 1.00 87.94 116 SER A O 1
ATOM 963 N N . ALA A 1 117 ? -6.818 -7.066 4.888 1.00 85.56 117 ALA A N 1
ATOM 964 C CA . ALA A 1 117 ? -6.789 -7.426 3.467 1.00 85.56 117 ALA A CA 1
ATOM 965 C C . ALA A 1 117 ? -5.509 -6.980 2.721 1.00 85.56 117 ALA A C 1
ATOM 967 O O . ALA A 1 117 ? -4.988 -7.776 1.937 1.00 85.56 117 ALA A O 1
ATOM 968 N N . PRO A 1 118 ? -4.942 -5.779 2.961 1.00 87.50 118 PRO A N 1
ATOM 969 C CA . PRO A 1 118 ? -3.698 -5.351 2.311 1.00 87.50 118 PRO A CA 1
ATOM 970 C C . PRO A 1 118 ? -2.488 -6.209 2.658 1.00 87.50 118 PRO A C 1
ATOM 972 O O . PRO A 1 118 ? -1.546 -6.241 1.877 1.00 87.50 118 PRO A O 1
ATOM 975 N N . LEU A 1 119 ? -2.506 -6.942 3.778 1.00 88.31 119 LEU A N 1
ATOM 976 C CA . LEU A 1 119 ? -1.410 -7.847 4.126 1.00 88.31 119 LEU A CA 1
ATOM 977 C C . LEU A 1 119 ? -1.202 -8.910 3.050 1.00 88.31 119 LEU A C 1
ATOM 979 O O . LEU A 1 119 ? -0.066 -9.213 2.709 1.00 88.31 119 LEU A O 1
ATOM 983 N N . LEU A 1 120 ? -2.289 -9.435 2.479 1.00 83.38 120 LEU A N 1
ATOM 984 C CA . LEU A 1 120 ? -2.207 -10.424 1.405 1.00 83.38 120 LEU A CA 1
ATOM 985 C C . LEU A 1 120 ? -1.597 -9.811 0.149 1.00 83.38 120 LEU A C 1
ATOM 987 O O . LEU A 1 120 ? -0.697 -10.404 -0.436 1.00 83.38 120 LEU A O 1
ATOM 991 N N . PHE A 1 121 ? -2.011 -8.591 -0.201 1.00 83.12 121 PHE A N 1
ATOM 992 C CA . PHE A 1 121 ? -1.397 -7.843 -1.295 1.00 83.12 121 PHE A CA 1
ATOM 993 C C . PHE A 1 121 ? 0.104 -7.618 -1.048 1.00 83.12 121 PHE A C 1
ATOM 995 O O . PHE A 1 121 ? 0.916 -7.889 -1.931 1.00 83.12 121 PHE A O 1
ATOM 1002 N N . PHE A 1 122 ? 0.504 -7.206 0.160 1.00 85.62 122 PHE A N 1
ATOM 1003 C CA . PHE A 1 122 ? 1.914 -7.000 0.497 1.00 85.62 122 PHE A CA 1
ATOM 1004 C C . PHE A 1 122 ? 2.720 -8.289 0.465 1.00 85.62 122 PHE A C 1
ATOM 1006 O O . PHE A 1 122 ? 3.839 -8.274 -0.036 1.00 85.62 122 PHE A O 1
ATOM 1013 N N . CYS A 1 123 ? 2.171 -9.402 0.948 1.00 82.00 123 CYS A N 1
ATOM 1014 C CA . CYS A 1 123 ? 2.822 -10.705 0.878 1.00 82.00 123 CYS A CA 1
ATOM 1015 C C . CYS A 1 123 ? 3.028 -11.146 -0.574 1.00 82.00 123 CYS A C 1
ATOM 1017 O O . CYS A 1 123 ? 4.155 -11.463 -0.947 1.00 82.00 123 CYS A O 1
ATOM 1019 N N . SER A 1 124 ? 1.985 -11.101 -1.408 1.00 79.12 124 SER A N 1
ATOM 1020 C CA . SER A 1 124 ? 2.080 -11.471 -2.827 1.00 79.12 124 SER A CA 1
ATOM 1021 C C . SER A 1 124 ? 3.100 -10.610 -3.570 1.00 79.12 124 SER A C 1
ATOM 1023 O O . SER A 1 124 ? 3.961 -11.126 -4.279 1.00 79.12 124 SER A O 1
ATOM 1025 N N . MET A 1 125 ? 3.061 -9.297 -3.348 1.00 79.00 125 MET A N 1
ATOM 1026 C CA . MET A 1 125 ? 3.961 -8.358 -4.012 1.00 79.00 125 MET A CA 1
ATOM 1027 C C . MET A 1 125 ? 5.383 -8.389 -3.435 1.00 79.00 125 MET A C 1
ATOM 1029 O O . MET A 1 125 ? 6.338 -8.088 -4.142 1.00 79.00 125 MET A O 1
ATOM 1033 N N . SER A 1 126 ? 5.578 -8.834 -2.193 1.00 80.56 126 SER A N 1
ATOM 1034 C CA . SER A 1 126 ? 6.913 -9.025 -1.615 1.00 80.56 126 SER A CA 1
ATOM 1035 C C . SER A 1 126 ? 7.692 -10.129 -2.324 1.00 80.56 126 SER A C 1
ATOM 1037 O O . SER A 1 126 ? 8.881 -9.956 -2.558 1.00 80.56 126 SER A O 1
ATOM 1039 N N . PHE A 1 127 ? 7.052 -11.211 -2.774 1.00 69.62 127 PHE A N 1
ATOM 1040 C CA . PHE A 1 127 ? 7.743 -12.208 -3.605 1.00 69.62 127 PHE A CA 1
ATOM 1041 C C . PHE A 1 127 ? 8.236 -11.633 -4.940 1.00 69.62 127 PHE A C 1
ATOM 1043 O O . PHE A 1 127 ? 9.238 -12.092 -5.480 1.00 69.62 127 PHE A O 1
ATOM 1050 N N . ILE A 1 128 ? 7.570 -10.592 -5.441 1.00 72.00 128 ILE A N 1
ATOM 1051 C CA . ILE A 1 128 ? 7.908 -9.908 -6.693 1.00 72.00 128 ILE A CA 1
ATOM 1052 C C . ILE A 1 128 ? 8.997 -8.843 -6.480 1.00 72.00 128 ILE A C 1
ATOM 1054 O O . ILE A 1 128 ? 9.910 -8.703 -7.298 1.00 72.00 128 ILE A O 1
ATOM 1058 N N . PHE A 1 129 ? 8.900 -8.076 -5.391 1.00 71.12 129 PHE A N 1
ATOM 1059 C CA . PHE A 1 129 ? 9.728 -6.892 -5.155 1.00 71.12 129 PHE A CA 1
ATOM 1060 C C . PHE A 1 129 ? 10.908 -7.125 -4.209 1.00 71.12 129 PHE A C 1
ATOM 1062 O O . PHE A 1 129 ? 11.946 -6.491 -4.388 1.00 71.12 129 PHE A O 1
ATOM 1069 N N . ALA A 1 130 ? 10.796 -8.028 -3.231 1.00 62.41 130 ALA A N 1
ATOM 1070 C CA . ALA A 1 130 ? 11.796 -8.167 -2.169 1.00 62.41 130 ALA A CA 1
ATOM 1071 C C . ALA A 1 130 ? 13.134 -8.723 -2.668 1.00 62.41 130 ALA A C 1
ATOM 1073 O O . ALA A 1 130 ? 14.174 -8.398 -2.103 1.00 62.41 130 ALA A O 1
ATOM 1074 N N . PHE A 1 131 ? 13.132 -9.518 -3.739 1.00 66.62 131 PHE A N 1
ATOM 1075 C CA . PHE A 1 131 ? 14.361 -10.122 -4.252 1.00 66.62 131 PHE A CA 1
ATOM 1076 C C . PHE A 1 131 ? 15.116 -9.228 -5.242 1.00 66.62 131 PHE A C 1
ATOM 1078 O O . PHE A 1 131 ? 16.279 -9.506 -5.512 1.00 66.62 131 PHE A O 1
ATOM 1085 N N . ARG A 1 132 ? 14.479 -8.172 -5.789 1.00 73.12 132 ARG A N 1
ATOM 1086 C CA . ARG A 1 132 ? 15.001 -7.295 -6.872 1.00 73.12 132 ARG A CA 1
ATOM 1087 C C . ARG A 1 132 ? 15.676 -8.050 -8.037 1.00 73.12 132 ARG A C 1
ATOM 1089 O O . ARG A 1 132 ? 16.373 -7.443 -8.843 1.00 73.12 132 ARG A O 1
ATOM 1096 N N . ASP A 1 133 ? 15.422 -9.348 -8.164 1.00 71.44 133 ASP A N 1
ATOM 1097 C CA . ASP A 1 133 ? 16.085 -10.231 -9.110 1.00 71.44 133 ASP A CA 1
ATOM 1098 C C . ASP A 1 133 ? 15.187 -10.418 -10.333 1.00 71.44 133 ASP A C 1
ATOM 1100 O O . ASP A 1 133 ? 14.092 -10.984 -10.255 1.00 71.44 133 ASP A O 1
ATOM 1104 N N . SER A 1 134 ? 15.638 -9.897 -11.473 1.00 70.12 134 SER A N 1
ATOM 1105 C CA . SER A 1 134 ? 14.929 -10.043 -12.742 1.00 70.12 134 SER A CA 1
ATOM 1106 C C . SER A 1 134 ? 14.845 -11.495 -13.198 1.00 70.12 134 SER A C 1
ATOM 1108 O O . SER A 1 134 ? 13.840 -11.847 -13.808 1.00 70.12 134 SER A O 1
ATOM 1110 N N . LYS A 1 135 ? 15.833 -12.336 -12.861 1.00 72.12 135 LYS A N 1
ATOM 1111 C CA . LYS A 1 135 ? 15.830 -13.759 -13.215 1.00 72.12 135 LYS A CA 1
ATOM 1112 C C . LYS A 1 135 ? 14.749 -14.501 -12.453 1.00 72.12 135 LYS A C 1
ATOM 1114 O O . LYS A 1 135 ? 13.980 -15.230 -13.063 1.00 72.12 135 LYS A O 1
ATOM 1119 N N . LEU A 1 136 ? 14.629 -14.242 -11.150 1.00 71.25 136 LEU A N 1
ATOM 1120 C CA . LEU A 1 136 ? 13.597 -14.864 -10.319 1.00 71.25 136 LEU A CA 1
ATOM 1121 C C . LEU A 1 136 ? 12.181 -14.494 -10.790 1.00 71.25 136 LEU A C 1
ATOM 1123 O O . LEU A 1 136 ? 11.272 -15.312 -10.711 1.00 71.25 136 LEU A O 1
ATOM 1127 N N . ARG A 1 137 ? 11.982 -13.278 -11.318 1.00 68.69 137 ARG A N 1
ATOM 1128 C CA . ARG A 1 137 ? 10.690 -12.867 -11.898 1.00 68.69 137 ARG A CA 1
ATOM 1129 C C . ARG A 1 137 ? 10.352 -13.601 -13.196 1.00 68.69 137 ARG A C 1
ATOM 1131 O O . ARG A 1 137 ? 9.173 -13.841 -13.444 1.00 68.69 137 ARG A O 1
ATOM 1138 N N . SER A 1 138 ? 11.362 -13.920 -14.005 1.00 72.38 138 SER A N 1
ATOM 1139 C CA . SER A 1 138 ? 11.207 -14.670 -15.256 1.00 72.38 138 SER A CA 1
ATOM 1140 C C . SER A 1 138 ? 11.239 -16.187 -15.078 1.00 72.38 138 SER A C 1
ATOM 1142 O O . SER A 1 138 ? 11.007 -16.891 -16.053 1.00 72.38 138 SER A O 1
ATOM 1144 N N . GLU A 1 139 ? 11.549 -16.696 -13.880 1.00 83.50 139 GLU A N 1
ATOM 1145 C CA . GLU A 1 139 ? 11.548 -18.139 -13.636 1.00 83.50 139 GLU A CA 1
ATOM 1146 C C . GLU A 1 139 ? 10.154 -18.716 -13.847 1.00 83.50 139 GLU A C 1
ATOM 1148 O O . GLU A 1 139 ? 9.161 -18.164 -13.372 1.00 83.50 139 GLU A O 1
ATOM 1153 N N . GLU A 1 140 ? 10.076 -19.833 -14.557 1.00 84.31 140 GLU A N 1
ATOM 1154 C CA . GLU A 1 140 ? 8.807 -20.460 -14.901 1.00 84.31 140 GLU A CA 1
ATOM 1155 C C . GLU A 1 140 ? 8.424 -21.518 -13.867 1.00 84.31 140 GLU A C 1
ATOM 1157 O O . GLU A 1 140 ? 9.213 -22.381 -13.481 1.00 84.31 140 GLU A O 1
ATOM 1162 N N . VAL A 1 141 ? 7.160 -21.499 -13.457 1.00 79.81 141 VAL A N 1
ATOM 1163 C CA . VAL A 1 141 ? 6.551 -22.531 -12.623 1.00 79.81 141 VAL A CA 1
ATOM 1164 C C . VAL A 1 141 ? 5.367 -23.094 -13.396 1.00 79.81 141 VAL A C 1
ATOM 1166 O O . VAL A 1 141 ? 4.406 -22.388 -13.685 1.00 79.81 141 VAL A O 1
ATOM 1169 N N . PHE A 1 142 ? 5.452 -24.371 -13.778 1.00 83.19 142 PHE A N 1
ATOM 1170 C CA . PHE A 1 142 ? 4.472 -25.034 -14.655 1.00 83.19 142 PHE A CA 1
ATOM 1171 C C . PHE A 1 142 ? 4.277 -24.350 -16.027 1.00 83.19 142 PHE A C 1
ATOM 1173 O O . PHE A 1 142 ? 3.188 -24.411 -16.593 1.00 83.19 142 PHE A O 1
ATOM 1180 N N . GLY A 1 143 ? 5.325 -23.716 -16.571 1.00 82.56 143 GLY A N 1
ATOM 1181 C CA . GLY A 1 143 ? 5.287 -23.032 -17.874 1.00 82.56 143 GLY A CA 1
ATOM 1182 C C . GLY A 1 143 ? 4.628 -21.648 -17.850 1.00 82.56 143 GLY A C 1
ATOM 1183 O O . GLY A 1 143 ? 4.323 -21.099 -18.903 1.00 82.56 143 GLY A O 1
ATOM 1184 N N . ILE A 1 144 ? 4.382 -21.098 -16.658 1.00 81.94 144 ILE A N 1
ATOM 1185 C CA . ILE A 1 144 ? 3.894 -19.733 -16.442 1.00 81.94 144 ILE A CA 1
ATOM 1186 C C . ILE A 1 144 ? 4.958 -18.996 -15.627 1.00 81.94 144 ILE A C 1
ATOM 1188 O O . ILE A 1 144 ? 5.507 -19.562 -14.679 1.00 81.94 144 ILE A O 1
ATOM 1192 N N . GLY A 1 145 ? 5.252 -17.739 -15.965 1.00 79.56 145 GLY A N 1
ATOM 1193 C CA . GLY A 1 145 ? 6.217 -16.942 -15.208 1.00 79.56 145 GLY A CA 1
ATOM 1194 C C . GLY A 1 145 ? 5.796 -16.813 -13.741 1.00 79.56 145 GLY A C 1
ATOM 1195 O O . GLY A 1 145 ? 4.640 -16.514 -13.437 1.00 79.56 145 GLY A O 1
ATOM 1196 N N . LEU A 1 146 ? 6.730 -17.003 -12.809 1.00 77.44 146 LEU A N 1
ATOM 1197 C CA . LEU A 1 146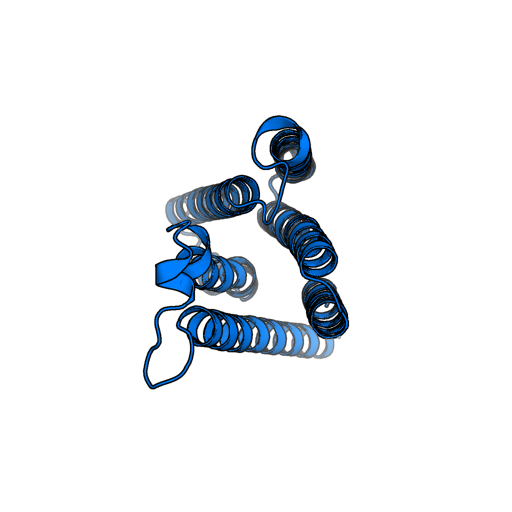 ? 6.490 -16.908 -11.367 1.00 77.44 146 LEU A CA 1
ATOM 1198 C C . LEU A 1 146 ? 5.841 -15.568 -10.997 1.00 77.44 146 LEU A C 1
ATOM 1200 O O . LEU A 1 146 ? 4.957 -15.515 -10.140 1.00 77.44 146 LEU A O 1
ATOM 1204 N N . TYR A 1 147 ? 6.247 -14.495 -11.682 1.00 77.25 147 TYR A N 1
ATOM 1205 C CA . TYR A 1 147 ? 5.630 -13.178 -11.569 1.00 77.25 147 TYR A CA 1
ATOM 1206 C C . TYR A 1 147 ? 4.123 -13.202 -11.862 1.00 77.25 147 TYR A C 1
ATOM 1208 O O . TYR A 1 147 ? 3.340 -12.680 -11.068 1.00 77.25 147 TYR A O 1
ATOM 1216 N N . GLU A 1 148 ? 3.711 -13.827 -12.964 1.00 75.94 148 GLU A N 1
ATOM 1217 C CA . GLU A 1 148 ? 2.306 -13.918 -13.367 1.00 75.94 148 GLU A CA 1
ATOM 1218 C C . GLU A 1 148 ? 1.510 -14.748 -12.361 1.00 75.94 148 GLU A C 1
ATOM 1220 O O . GLU A 1 148 ? 0.452 -14.318 -11.903 1.00 75.94 148 GLU A O 1
ATOM 1225 N N . VAL A 1 149 ? 2.052 -15.891 -11.930 1.00 81.19 149 VAL A N 1
ATOM 1226 C CA . VAL A 1 149 ? 1.407 -16.749 -10.925 1.00 81.19 149 VAL A CA 1
ATOM 1227 C C . VAL A 1 149 ? 1.170 -15.985 -9.622 1.00 81.19 149 VAL A C 1
ATOM 1229 O O . VAL A 1 149 ? 0.054 -15.990 -9.092 1.00 81.19 149 VAL A O 1
ATOM 1232 N N . MET A 1 150 ? 2.192 -15.301 -9.102 1.00 81.69 150 MET A N 1
ATOM 1233 C CA . MET A 1 150 ? 2.098 -14.550 -7.846 1.00 81.69 150 MET A CA 1
ATOM 1234 C C . MET A 1 150 ? 1.191 -13.325 -7.967 1.00 81.69 150 MET A C 1
ATOM 1236 O O . MET A 1 150 ? 0.406 -13.051 -7.057 1.00 81.69 150 MET A O 1
ATOM 1240 N N . SER A 1 151 ? 1.267 -12.607 -9.089 1.00 75.69 151 SER A N 1
ATOM 1241 C CA . SER A 1 151 ? 0.443 -11.425 -9.329 1.00 75.69 151 SER A CA 1
ATOM 1242 C C . SER A 1 151 ? -1.031 -11.801 -9.471 1.00 75.69 151 SER A C 1
ATOM 1244 O O . SER A 1 151 ? -1.868 -11.248 -8.760 1.00 75.69 151 SER A O 1
ATOM 1246 N N . TYR A 1 152 ? -1.364 -12.801 -10.295 1.00 80.06 152 TYR A N 1
ATOM 1247 C CA . TYR A 1 152 ? -2.751 -13.225 -10.481 1.00 80.06 152 TYR A CA 1
ATOM 1248 C C . TYR A 1 152 ? -3.344 -13.839 -9.218 1.00 80.06 152 TYR A C 1
ATOM 1250 O O . TYR A 1 152 ? -4.433 -13.442 -8.807 1.00 80.06 152 TYR A O 1
ATOM 1258 N N . SER A 1 153 ? -2.641 -14.770 -8.567 1.00 79.44 153 SER A N 1
ATOM 1259 C CA . SER A 1 153 ? -3.143 -15.388 -7.332 1.00 79.44 153 SER A CA 1
ATOM 1260 C C . SER A 1 153 ? -3.335 -14.353 -6.220 1.00 79.44 153 SER A C 1
ATOM 1262 O O . SER A 1 153 ? -4.391 -14.326 -5.585 1.00 79.44 153 SER A O 1
ATOM 1264 N N . GLY A 1 154 ? -2.368 -13.447 -6.040 1.00 77.75 154 GLY A N 1
ATOM 1265 C CA . GLY A 1 154 ? -2.453 -12.351 -5.080 1.00 77.75 154 GLY A CA 1
ATOM 1266 C C . GLY A 1 154 ? -3.629 -11.420 -5.352 1.00 77.75 154 GLY A C 1
ATOM 1267 O O . GLY A 1 154 ? -4.449 -11.189 -4.461 1.00 77.75 154 GLY A O 1
ATOM 1268 N N . SER A 1 155 ? -3.759 -10.935 -6.588 1.00 78.75 155 SER A N 1
ATOM 1269 C CA . SER A 1 155 ? -4.834 -10.026 -6.996 1.00 78.75 155 SER A CA 1
ATOM 1270 C C . SER A 1 155 ? -6.216 -10.670 -6.892 1.00 78.75 155 SER A C 1
ATOM 1272 O O . SER A 1 155 ? -7.131 -10.052 -6.349 1.00 78.75 155 SER A O 1
ATOM 1274 N N . ILE A 1 156 ? -6.382 -11.928 -7.323 1.00 81.06 156 ILE A N 1
ATOM 1275 C CA . ILE A 1 156 ? -7.662 -12.650 -7.226 1.00 81.06 156 ILE A CA 1
ATOM 1276 C C . ILE A 1 156 ? -8.104 -12.756 -5.768 1.00 81.06 156 ILE A C 1
ATOM 1278 O O . ILE A 1 156 ? -9.239 -12.398 -5.440 1.00 81.06 156 ILE A O 1
ATOM 1282 N N . VAL A 1 157 ? -7.221 -13.225 -4.883 1.00 80.00 157 VAL A N 1
ATOM 1283 C CA . VAL A 1 157 ? -7.548 -13.391 -3.461 1.00 80.00 157 VAL A CA 1
ATOM 1284 C C . VAL A 1 157 ? -7.864 -12.033 -2.834 1.00 80.00 157 VAL A C 1
ATOM 1286 O O . VAL A 1 157 ? -8.888 -11.873 -2.165 1.00 80.00 157 VAL A O 1
ATOM 1289 N N . TYR A 1 158 ? -7.028 -11.033 -3.103 1.00 81.56 158 TYR A N 1
ATOM 1290 C CA . TYR A 1 158 ? -7.176 -9.688 -2.569 1.00 81.56 158 TYR A CA 1
ATOM 1291 C C . TYR A 1 158 ? -8.486 -9.009 -3.007 1.00 81.56 158 TYR A C 1
ATOM 1293 O O . TYR A 1 158 ? -9.234 -8.498 -2.167 1.00 81.56 158 TYR A O 1
ATOM 1301 N N . TYR A 1 159 ? -8.820 -9.039 -4.300 1.00 79.12 159 TYR A N 1
ATOM 1302 C CA . TYR A 1 159 ? -10.048 -8.425 -4.811 1.00 79.12 159 TYR A CA 1
ATOM 1303 C C . TYR A 1 159 ? -11.299 -9.184 -4.396 1.00 79.12 159 TYR A C 1
ATOM 1305 O O . TYR A 1 159 ? -12.307 -8.553 -4.072 1.00 79.12 159 TYR A O 1
ATOM 1313 N N . THR A 1 160 ? -11.236 -10.516 -4.348 1.00 81.12 160 THR A N 1
ATOM 1314 C CA . THR A 1 160 ? -12.353 -11.331 -3.859 1.00 81.12 160 THR A CA 1
ATOM 1315 C C . THR A 1 160 ? -12.687 -10.946 -2.425 1.00 81.12 160 THR A C 1
ATOM 1317 O O . THR A 1 160 ? -13.844 -10.660 -2.118 1.00 81.12 160 THR A O 1
ATOM 1320 N N . LEU A 1 161 ? -11.677 -10.835 -1.558 1.00 78.81 161 LEU A N 1
ATOM 1321 C CA . LEU A 1 161 ? -11.868 -10.390 -0.180 1.00 78.81 161 LEU A CA 1
ATOM 1322 C C . LEU A 1 161 ? -12.446 -8.976 -0.116 1.00 78.81 161 LEU A C 1
ATOM 1324 O O . LEU A 1 161 ? -13.450 -8.754 0.562 1.00 78.81 161 LEU A O 1
ATOM 1328 N N . LEU A 1 162 ? -11.885 -8.027 -0.871 1.00 81.38 162 LEU A N 1
ATOM 1329 C CA . LEU A 1 162 ? -12.414 -6.663 -0.928 1.00 81.38 162 LEU A CA 1
ATOM 1330 C C . LEU A 1 162 ? -13.884 -6.607 -1.357 1.00 81.38 162 LEU A C 1
ATOM 1332 O O . LEU A 1 162 ? -14.665 -5.869 -0.750 1.00 81.38 162 LEU A O 1
ATOM 1336 N N . MET A 1 163 ? -14.280 -7.374 -2.376 1.00 79.88 163 MET A N 1
ATOM 1337 C CA . MET A 1 163 ? -15.668 -7.430 -2.836 1.00 79.88 163 MET A CA 1
ATOM 1338 C C . MET A 1 163 ? -16.586 -8.074 -1.800 1.00 79.88 163 MET A C 1
ATOM 1340 O O . MET A 1 163 ? -17.638 -7.512 -1.487 1.00 79.88 163 MET A O 1
ATOM 1344 N N . VAL A 1 164 ? -16.184 -9.209 -1.220 1.00 79.12 164 VAL A N 1
ATOM 1345 C CA . VAL A 1 164 ? -16.942 -9.885 -0.155 1.00 79.12 164 VAL A CA 1
ATOM 1346 C C . VAL A 1 164 ? -17.178 -8.930 1.015 1.00 79.12 164 VAL A C 1
ATOM 1348 O O . VAL A 1 164 ? -18.305 -8.828 1.512 1.00 79.12 164 VAL A O 1
ATOM 1351 N N . PHE A 1 165 ? -16.162 -8.160 1.412 1.00 75.94 165 PHE A N 1
ATOM 1352 C CA . PHE A 1 165 ? -16.296 -7.167 2.475 1.00 75.94 165 PHE A CA 1
ATOM 1353 C C . PHE A 1 165 ? -17.193 -5.994 2.074 1.00 75.94 165 PHE A C 1
ATOM 1355 O O . PHE A 1 165 ? -18.066 -5.610 2.855 1.00 75.94 165 PHE A O 1
ATOM 1362 N N . ALA A 1 166 ? -17.057 -5.462 0.857 1.00 73.00 166 ALA A N 1
ATOM 1363 C CA . ALA A 1 166 ? -17.900 -4.369 0.373 1.00 73.00 166 ALA A CA 1
ATOM 1364 C C . ALA A 1 166 ? -19.391 -4.758 0.332 1.00 73.00 166 ALA A C 1
ATOM 1366 O O . ALA A 1 166 ? -20.253 -4.000 0.792 1.00 73.00 166 ALA A O 1
ATOM 1367 N N . VAL A 1 167 ? -19.710 -5.962 -0.152 1.00 75.62 167 VAL A N 1
ATOM 1368 C CA . VAL A 1 167 ? -21.090 -6.473 -0.201 1.00 75.62 167 VAL A CA 1
ATOM 1369 C C . VAL A 1 167 ? -21.635 -6.701 1.209 1.00 75.62 167 VAL A C 1
ATOM 1371 O O . VAL A 1 167 ? -22.760 -6.299 1.517 1.00 75.62 167 VAL A O 1
ATOM 1374 N N . SER A 1 168 ? -20.825 -7.294 2.086 1.00 69.50 168 SER A N 1
ATOM 1375 C CA . SER A 1 168 ? -21.189 -7.556 3.481 1.00 69.50 168 SER A CA 1
ATOM 1376 C C . SER A 1 168 ? -21.472 -6.275 4.269 1.00 69.50 168 SER A C 1
ATOM 1378 O O . SER A 1 168 ? -22.364 -6.267 5.115 1.00 69.50 168 SER A O 1
ATOM 1380 N N . PHE A 1 169 ? -20.744 -5.193 3.986 1.00 68.25 169 PHE A N 1
ATOM 1381 C CA . PHE A 1 169 ? -20.955 -3.882 4.601 1.00 68.25 169 PHE A CA 1
ATOM 1382 C C . PHE A 1 169 ? -22.261 -3.227 4.118 1.00 68.25 169 PHE A C 1
ATOM 1384 O O . PHE A 1 169 ? -23.033 -2.692 4.910 1.00 68.25 169 PHE A O 1
ATOM 1391 N N . THR A 1 170 ? -22.555 -3.329 2.819 1.00 67.12 170 THR A N 1
ATOM 1392 C CA . THR A 1 170 ? -23.733 -2.689 2.206 1.00 67.12 170 THR A CA 1
ATOM 1393 C C . THR A 1 170 ? -25.053 -3.336 2.641 1.00 67.12 170 THR A C 1
ATOM 1395 O O . THR A 1 170 ? -26.042 -2.636 2.850 1.00 67.12 170 THR A O 1
ATOM 1398 N N . LYS A 1 171 ? -25.084 -4.666 2.812 1.00 62.84 171 LYS A N 1
ATOM 1399 C CA . LYS A 1 171 ? -26.290 -5.388 3.260 1.00 62.84 171 LYS A CA 1
ATOM 1400 C C . LYS A 1 171 ? -26.722 -5.014 4.686 1.00 62.84 171 LYS A C 1
ATOM 1402 O O . LYS A 1 171 ? -27.915 -4.970 4.950 1.00 62.84 171 LYS A O 1
ATOM 1407 N N . LEU A 1 172 ? -25.775 -4.702 5.571 1.00 56.59 172 LEU A N 1
ATOM 1408 C CA . LEU A 1 172 ? -26.036 -4.330 6.969 1.00 56.59 172 LEU A CA 1
ATOM 1409 C C . LEU A 1 172 ? -26.600 -2.916 7.123 1.00 56.59 172 LEU A C 1
ATOM 1411 O O . LEU A 1 172 ? -27.535 -2.701 7.886 1.00 56.59 172 LEU A O 1
ATOM 1415 N N . ASN A 1 173 ? -26.089 -1.947 6.361 1.00 57.69 173 ASN A N 1
ATOM 1416 C CA . ASN A 1 173 ? -26.656 -0.595 6.394 1.00 57.69 173 ASN A CA 1
ATOM 1417 C C . ASN A 1 173 ? -28.105 -0.556 5.895 1.00 57.69 173 ASN A C 1
ATOM 1419 O O . ASN A 1 173 ? -28.857 0.315 6.310 1.00 57.69 173 ASN A O 1
ATOM 1423 N N . LYS A 1 174 ? -28.501 -1.511 5.045 1.00 57.06 174 LYS A N 1
ATOM 1424 C CA . LYS A 1 174 ? -29.894 -1.683 4.620 1.00 57.06 174 LYS A CA 1
ATOM 1425 C C . LYS A 1 174 ? -30.768 -2.442 5.624 1.00 57.06 174 LYS A C 1
ATOM 1427 O O . LYS A 1 174 ? -31.977 -2.354 5.497 1.00 57.06 174 LYS A O 1
ATOM 1432 N N . SER A 1 175 ? -30.200 -3.203 6.567 1.00 56.56 175 SER A N 1
ATOM 1433 C CA . SER A 1 175 ? -30.978 -3.887 7.618 1.00 56.56 175 SER A CA 1
ATOM 1434 C C . SER A 1 175 ? -31.170 -3.040 8.876 1.00 56.56 175 SER A C 1
ATOM 1436 O O . SER A 1 175 ? -32.017 -3.364 9.698 1.00 56.56 175 SER A O 1
ATOM 1438 N N . ASN A 1 176 ? -30.353 -1.995 9.044 1.00 48.47 176 ASN A N 1
ATOM 1439 C CA . ASN A 1 176 ? -30.399 -1.062 10.174 1.00 48.47 176 ASN A CA 1
ATOM 1440 C C . ASN A 1 176 ? -31.144 0.251 9.840 1.00 48.47 176 ASN A C 1
ATOM 1442 O O . ASN A 1 176 ? -31.084 1.196 10.628 1.00 48.47 176 ASN A O 1
ATOM 1446 N N . GLN A 1 177 ? -31.790 0.318 8.672 1.00 44.09 177 GLN A N 1
ATOM 1447 C CA . GLN A 1 177 ? -32.720 1.367 8.236 1.00 44.09 177 GLN A CA 1
ATOM 1448 C C . GLN A 1 177 ? -34.119 0.769 8.139 1.00 44.09 177 GLN A C 1
ATOM 1450 O O . GLN A 1 177 ? -35.075 1.500 8.472 1.00 44.09 177 GLN A O 1
#

Organism: NCBI:txid331648

Sequence (177 aa):
MAVVIINCISETLGYLSIDSDSMFIYYNLYFLIHQTLWLYIAVDIFKLKYCRVFIPAGYVAFYIIDKLLIETEGLLYFSFISSSLTYIVVLLIVCFSKLKNEALDFFEHRQFAFVSAPLLFFCSMSFIFAFRDSKLRSEEVFGIGLYEVMSYSGSIVYYTLLMVFAVSFTKLNKSNQ

Radius of gyration: 17.56 Å; chains: 1; bounding box: 50×38×52 Å

Foldseek 3Di:
DVLVVLVVVLVVQLVVDPDQQSNQVSVQVSLLVNLLVLQLLLCVLLVVPVVNCVVSVVLNVVSVCCCVPPCVGGHRLVSLVVSLVSLVVSLVVSVVVCVVVVVVVVCVDLSNLVSCLVVLVSVLCCQVRVVVDPVQQQDDDVNHGPVCVSVVVSCVSSVVSVVVSVVVVVVVVVVVD

Secondary structure (DSSP, 8-state):
-HHHHHHHHHHHHHHT--SHHHHHHHHHHHHHHHHHHHHHHHHHHTT-TTHHHHHHHHHHHHHHHHHHHT--SS--HHHHHHHHHHHHHHHHHHHHHHHHTT-THHHHSHHHHHHHHHHHHHHHHHHHHTT--HHHHH-EETTEEHHHHHHHHHHHHHHHHHHHHHHHHHHHHTT--